Protein AF-A0A3A9FKT4-F1 (afdb_monomer_lite)

pLDDT: mean 74.48, std 12.69, range [39.09, 86.06]

Sequence (59 aa):
MAENRQYDHAYKVQAVKLAREIGQAKATKELGVPKSTRYGWVRANWLGNFDLRAGSQTP

Secondary structure (DSSP, 8-state):
--------HHHHHHHHHHHHHT-HHHHHHHH---HHHHHHHHHHHHTT-S---SS----

Foldseek 3Di:
DPPPPPDDLVLLLVLLVCCVVVNLPVSCVVSVDDSVVNVVQNVCVVVVNRDSPPDDPDD

Radius of gyration: 12.09 Å; chains: 1; bounding box: 26×34×29 Å

Structure (mmCIF, N/CA/C/O backbone):
data_AF-A0A3A9FKT4-F1
#
_entry.id   AF-A0A3A9FKT4-F1
#
loop_
_atom_site.group_PDB
_atom_site.id
_atom_site.type_symbol
_atom_site.label_atom_id
_atom_site.label_alt_id
_atom_site.label_comp_id
_atom_site.label_asym_id
_atom_site.label_entity_id
_atom_site.label_seq_id
_atom_site.pdbx_PDB_ins_code
_atom_site.Cartn_x
_atom_site.Cartn_y
_atom_site.Cartn_z
_atom_site.occupancy
_atom_site.B_iso_or_equiv
_atom_site.auth_seq_id
_atom_site.auth_comp_id
_atom_site.auth_asym_id
_atom_site.auth_atom_id
_atom_site.pdbx_PDB_model_num
ATOM 1 N N . MET A 1 1 ? -10.994 -24.744 1.189 1.00 39.09 1 MET A N 1
ATOM 2 C CA . MET A 1 1 ? -10.221 -24.477 -0.042 1.00 39.09 1 MET A CA 1
ATOM 3 C C . MET A 1 1 ? -9.785 -23.025 0.020 1.00 39.09 1 MET A C 1
ATOM 5 O O . MET A 1 1 ? -10.645 -22.157 -0.002 1.00 39.09 1 MET A O 1
ATOM 9 N N . ALA A 1 2 ? -8.497 -22.750 0.242 1.00 47.03 2 ALA A N 1
ATOM 10 C CA . ALA A 1 2 ? -7.995 -21.379 0.208 1.00 47.03 2 ALA A CA 1
ATOM 11 C C . ALA A 1 2 ? -7.961 -20.956 -1.262 1.00 47.03 2 ALA A C 1
ATOM 13 O O . ALA A 1 2 ? -7.034 -21.299 -1.989 1.00 47.03 2 ALA A O 1
ATOM 14 N N . GLU A 1 3 ? -9.038 -20.317 -1.712 1.00 51.00 3 GLU A N 1
ATOM 15 C CA . GLU A 1 3 ? -9.099 -19.660 -3.010 1.00 51.00 3 GLU A CA 1
ATOM 16 C C . GLU A 1 3 ? -7.886 -18.737 -3.092 1.00 51.00 3 GLU A C 1
ATOM 18 O O . GLU A 1 3 ? -7.754 -17.781 -2.323 1.00 51.00 3 GLU A O 1
ATOM 23 N N . ASN A 1 4 ? -6.937 -19.097 -3.951 1.00 56.00 4 ASN A N 1
ATOM 24 C CA . ASN A 1 4 ? -5.720 -18.343 -4.159 1.00 56.00 4 ASN A CA 1
ATOM 25 C C . ASN A 1 4 ? -6.135 -17.064 -4.891 1.00 56.00 4 ASN A C 1
ATOM 27 O O . ASN A 1 4 ? -6.057 -17.009 -6.115 1.00 56.00 4 ASN A O 1
ATOM 31 N N . ARG A 1 5 ? -6.680 -16.086 -4.148 1.00 65.94 5 ARG A N 1
ATOM 32 C CA . ARG A 1 5 ? -7.124 -14.786 -4.655 1.00 65.94 5 ARG A CA 1
ATOM 33 C C . ARG A 1 5 ? -5.923 -14.133 -5.309 1.00 65.94 5 ARG A C 1
ATOM 35 O O . ARG A 1 5 ? -5.080 -13.519 -4.651 1.00 65.94 5 ARG A O 1
ATOM 42 N N . GLN A 1 6 ? -5.799 -14.351 -6.611 1.00 70.50 6 GLN A N 1
ATOM 43 C CA . GLN A 1 6 ? -4.773 -13.728 -7.412 1.00 70.50 6 GLN A CA 1
ATOM 44 C C . GLN A 1 6 ? -5.166 -12.266 -7.526 1.00 70.50 6 GLN A C 1
ATOM 46 O O . GLN A 1 6 ? -6.070 -11.901 -8.267 1.00 70.50 6 GLN A O 1
ATOM 51 N N . TYR A 1 7 ? -4.524 -11.435 -6.714 1.00 75.19 7 TYR A N 1
ATOM 52 C CA . TYR A 1 7 ? -4.664 -9.998 -6.842 1.00 75.19 7 TYR A CA 1
ATOM 53 C C . TYR A 1 7 ? -4.019 -9.559 -8.149 1.00 75.19 7 TYR A C 1
ATOM 55 O O . TYR A 1 7 ? -2.869 -9.926 -8.431 1.00 75.19 7 TYR A O 1
ATOM 63 N N . ASP A 1 8 ? -4.758 -8.757 -8.905 1.00 83.12 8 ASP A N 1
ATOM 64 C CA . ASP A 1 8 ? -4.281 -8.171 -10.146 1.00 83.12 8 ASP A CA 1
ATOM 65 C C . ASP A 1 8 ? -3.006 -7.351 -9.907 1.00 83.12 8 ASP A C 1
ATOM 67 O O . ASP A 1 8 ? -2.819 -6.768 -8.833 1.00 83.12 8 ASP A O 1
ATOM 71 N N . HIS A 1 9 ? -2.104 -7.296 -10.885 1.00 80.00 9 HIS A N 1
ATOM 72 C CA . HIS A 1 9 ? -0.845 -6.575 -10.714 1.00 80.00 9 HIS A CA 1
ATOM 73 C C . HIS A 1 9 ? -1.093 -5.083 -10.458 1.00 80.00 9 HIS A C 1
ATOM 75 O O . HIS A 1 9 ? -0.503 -4.514 -9.537 1.00 80.00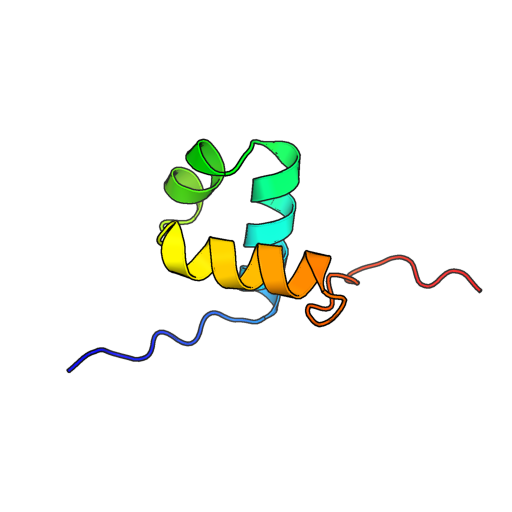 9 HIS A O 1
ATOM 81 N N . ALA A 1 10 ? -2.047 -4.483 -11.178 1.00 82.25 10 ALA A N 1
ATOM 82 C CA . ALA A 1 10 ? -2.456 -3.095 -10.970 1.00 82.25 10 ALA A CA 1
ATOM 83 C C . ALA A 1 10 ? -2.960 -2.856 -9.538 1.00 82.25 10 ALA A C 1
ATOM 85 O O . ALA A 1 10 ? -2.619 -1.857 -8.899 1.00 82.25 10 ALA A O 1
ATOM 86 N N . TYR A 1 11 ? -3.702 -3.823 -9.000 1.00 83.62 11 TYR A N 1
ATOM 87 C CA . TYR A 1 11 ? -4.216 -3.775 -7.640 1.00 83.62 11 TYR A CA 1
ATOM 88 C C . TYR A 1 11 ? -3.091 -3.871 -6.596 1.00 83.62 11 TYR A C 1
ATOM 90 O O . TYR A 1 11 ? -3.064 -3.107 -5.629 1.00 83.62 11 TYR A O 1
ATOM 98 N N . LYS A 1 12 ? -2.099 -4.746 -6.808 1.00 82.06 12 LYS A N 1
ATOM 99 C CA . LYS A 1 12 ? -0.916 -4.828 -5.934 1.00 82.06 12 LYS A CA 1
ATOM 100 C C . LYS A 1 12 ? -0.116 -3.518 -5.951 1.00 82.06 12 LYS A C 1
ATOM 102 O O . LYS A 1 12 ? 0.306 -3.053 -4.891 1.00 82.06 12 LYS A O 1
ATOM 107 N N . VAL A 1 13 ? 0.068 -2.901 -7.122 1.00 83.69 13 VAL A N 1
ATOM 108 C CA . VAL A 1 13 ? 0.771 -1.613 -7.277 1.00 83.69 13 VAL A CA 1
ATOM 109 C C . VAL A 1 13 ? 0.030 -0.496 -6.546 1.00 83.69 13 VAL A C 1
ATOM 111 O O . VAL A 1 13 ? 0.649 0.251 -5.785 1.00 83.69 13 VAL A O 1
ATOM 114 N N . GLN A 1 14 ? -1.294 -0.414 -6.704 1.00 84.88 14 GLN A N 1
ATOM 115 C CA . GLN A 1 14 ? -2.120 0.546 -5.972 1.00 84.88 14 GLN A CA 1
ATOM 116 C C . GLN A 1 14 ? -2.001 0.333 -4.461 1.00 84.88 14 GLN A C 1
ATOM 118 O O . GLN A 1 14 ? -1.836 1.294 -3.713 1.00 84.88 14 GLN A O 1
ATOM 123 N N . ALA A 1 15 ? -1.977 -0.922 -4.010 1.00 84.31 15 ALA A N 1
ATOM 124 C CA . ALA A 1 15 ? -1.831 -1.246 -2.602 1.00 84.31 15 ALA A CA 1
ATOM 125 C C . ALA A 1 15 ? -0.510 -0.766 -2.003 1.00 84.31 15 ALA A C 1
ATOM 127 O O . ALA A 1 15 ? -0.500 -0.239 -0.890 1.00 84.31 15 ALA A O 1
ATOM 128 N N . VAL A 1 16 ? 0.595 -0.914 -2.732 1.00 84.31 16 VAL A N 1
ATOM 129 C CA . VAL A 1 16 ? 1.909 -0.435 -2.289 1.00 84.31 16 VAL A CA 1
ATOM 130 C C . VAL A 1 16 ? 1.995 1.095 -2.343 1.00 84.31 16 VAL A C 1
ATOM 132 O O . VAL A 1 16 ? 2.527 1.686 -1.404 1.00 84.31 16 VAL A O 1
ATOM 135 N N . LYS A 1 17 ? 1.437 1.747 -3.374 1.00 84.75 17 LYS A N 1
ATOM 136 C CA . LYS A 1 17 ? 1.369 3.219 -3.473 1.00 84.75 17 LYS A CA 1
ATOM 137 C C . LYS A 1 17 ? 0.557 3.819 -2.321 1.00 84.75 17 LYS A C 1
ATOM 139 O O . LYS A 1 17 ? 1.087 4.618 -1.553 1.00 84.75 17 LYS A O 1
ATOM 144 N N . LEU A 1 18 ? -0.659 3.315 -2.106 1.00 85.69 18 LEU A N 1
ATOM 145 C CA . LEU A 1 18 ? -1.535 3.736 -1.013 1.00 85.69 18 LEU A CA 1
ATOM 146 C C . LEU A 1 18 ? -0.854 3.518 0.347 1.00 85.69 18 LEU A C 1
ATOM 148 O O . LEU A 1 18 ? -0.873 4.381 1.217 1.00 85.69 18 LEU A O 1
ATOM 152 N N . ALA A 1 19 ? -0.169 2.388 0.535 1.00 83.50 19 ALA A N 1
ATOM 153 C CA . ALA A 1 19 ? 0.558 2.122 1.771 1.00 83.50 19 ALA A CA 1
ATOM 154 C C . ALA A 1 19 ? 1.732 3.077 2.040 1.00 83.50 19 ALA A C 1
ATOM 156 O O . ALA A 1 19 ? 2.091 3.248 3.207 1.00 83.50 19 ALA A O 1
ATOM 157 N N . ARG A 1 20 ? 2.333 3.659 0.993 1.00 80.12 20 ARG A N 1
ATOM 158 C CA . ARG A 1 20 ? 3.379 4.687 1.100 1.00 80.12 20 ARG A CA 1
ATOM 159 C C . ARG A 1 20 ? 2.792 6.068 1.393 1.00 80.12 20 ARG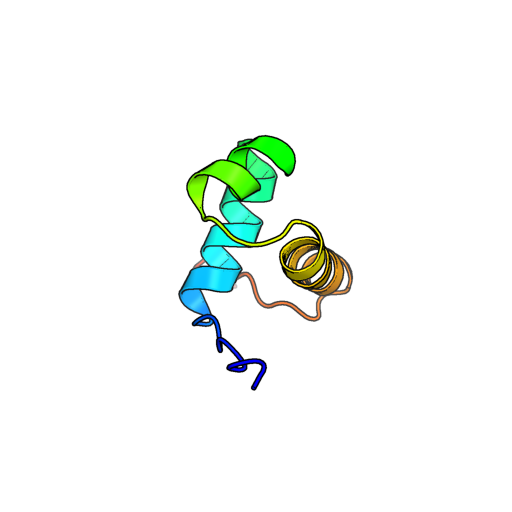 A C 1
ATOM 161 O O . ARG A 1 20 ? 3.395 6.793 2.169 1.00 80.12 20 ARG A O 1
ATOM 168 N N . GLU A 1 21 ? 1.634 6.401 0.825 1.00 86.06 21 GLU A N 1
ATOM 169 C CA . GLU A 1 21 ? 0.976 7.701 1.036 1.00 86.06 21 GLU A CA 1
ATOM 170 C C . GLU A 1 21 ? 0.269 7.815 2.393 1.00 86.06 21 GLU A C 1
ATOM 172 O O . GLU A 1 21 ? 0.525 8.749 3.146 1.00 86.06 21 GLU A O 1
ATOM 177 N N . ILE A 1 22 ? -0.608 6.865 2.738 1.00 84.94 22 ILE A N 1
ATOM 178 C CA . ILE A 1 22 ? -1.447 6.944 3.954 1.00 84.94 22 ILE A CA 1
ATOM 179 C C . ILE A 1 22 ? -0.990 5.998 5.072 1.00 84.94 22 ILE A C 1
ATOM 181 O O . ILE A 1 22 ? -1.600 5.940 6.145 1.00 84.94 22 ILE A O 1
ATOM 185 N N . GLY A 1 23 ? 0.078 5.237 4.829 1.00 80.75 23 GLY A N 1
ATOM 186 C CA . GLY A 1 23 ? 0.647 4.290 5.780 1.00 80.75 23 GLY A CA 1
ATOM 187 C C . GLY A 1 23 ? -0.034 2.919 5.783 1.00 80.75 23 GLY A C 1
ATOM 188 O O . GLY A 1 23 ? -1.154 2.716 5.295 1.00 80.75 23 GLY A O 1
ATOM 189 N N . GLN A 1 24 ? 0.652 1.931 6.375 1.00 78.31 24 GLN A N 1
ATOM 190 C CA . GLN A 1 24 ? 0.237 0.540 6.220 1.00 78.31 24 GLN A CA 1
ATOM 191 C C . GLN A 1 24 ? -1.161 0.261 6.820 1.00 78.31 24 GLN A C 1
ATOM 193 O O . GLN A 1 24 ? -2.006 -0.404 6.221 1.00 78.31 24 GLN A O 1
ATOM 198 N N . ALA A 1 25 ? -1.447 0.790 8.006 1.00 82.06 25 ALA A N 1
ATOM 199 C CA . ALA A 1 25 ? -2.692 0.492 8.710 1.00 82.06 25 ALA A CA 1
ATOM 200 C C . ALA A 1 25 ? -3.946 0.995 7.972 1.00 82.06 25 ALA A C 1
ATOM 202 O O . ALA A 1 25 ? -4.905 0.237 7.833 1.00 82.06 25 ALA A O 1
ATOM 203 N N . LYS A 1 26 ? -3.927 2.232 7.459 1.00 83.38 26 LYS A N 1
ATOM 204 C CA . LYS A 1 26 ? -5.076 2.819 6.750 1.00 83.38 26 LYS A CA 1
ATOM 205 C C . LYS A 1 26 ? -5.323 2.132 5.419 1.00 83.38 26 LYS A C 1
ATOM 207 O O . LYS A 1 26 ? -6.431 1.694 5.147 1.00 83.38 26 LYS A O 1
ATOM 212 N N . ALA A 1 27 ? -4.267 1.919 4.646 1.00 82.94 27 ALA A N 1
ATOM 213 C CA . ALA A 1 27 ? -4.410 1.303 3.342 1.00 82.94 27 ALA A CA 1
ATOM 214 C C . ALA A 1 27 ? -4.847 -0.186 3.435 1.00 82.94 27 ALA A C 1
ATOM 216 O O . ALA A 1 27 ? -5.357 -0.729 2.465 1.00 82.94 27 ALA A O 1
ATOM 217 N N . THR A 1 28 ? -4.633 -0.859 4.578 1.00 82.25 28 THR A N 1
ATOM 218 C CA . THR A 1 28 ? -5.179 -2.213 4.833 1.00 82.25 28 THR A CA 1
ATOM 219 C C . THR A 1 28 ? -6.705 -2.157 4.952 1.00 82.25 28 THR A C 1
ATOM 221 O O . THR A 1 28 ? -7.389 -3.020 4.414 1.00 82.25 28 THR A O 1
ATOM 224 N N . LYS A 1 29 ? -7.238 -1.131 5.632 1.00 84.12 29 LYS A N 1
ATOM 225 C CA . LYS A 1 29 ? -8.685 -0.922 5.785 1.00 84.12 29 LYS A CA 1
ATOM 226 C C . LYS A 1 29 ? -9.350 -0.540 4.463 1.00 84.12 29 LYS A C 1
ATOM 228 O O . LYS A 1 29 ? -10.388 -1.098 4.150 1.00 84.12 29 LYS A O 1
ATOM 233 N N . GLU A 1 30 ? -8.718 0.344 3.695 1.00 83.88 30 GLU A N 1
ATOM 234 C CA . GLU A 1 30 ? -9.237 0.814 2.401 1.00 83.88 30 GLU A CA 1
ATOM 235 C C . GLU A 1 30 ? -9.309 -0.297 1.352 1.00 83.88 30 GLU A C 1
ATOM 237 O O . GLU A 1 30 ? -10.287 -0.418 0.626 1.00 83.88 30 GLU A O 1
ATOM 242 N N . LEU A 1 31 ? -8.267 -1.126 1.264 1.00 79.81 31 LEU A N 1
ATOM 243 C CA . LEU A 1 31 ? -8.181 -2.135 0.209 1.00 79.81 31 LEU A CA 1
ATOM 244 C C . LEU A 1 31 ? -8.741 -3.489 0.651 1.00 79.81 31 LEU A C 1
ATOM 246 O O . LEU A 1 31 ? -9.017 -4.337 -0.184 1.00 79.81 31 LEU A O 1
ATOM 250 N N . GLY A 1 32 ? -8.885 -3.736 1.953 1.00 79.75 32 GLY A N 1
ATOM 251 C CA . GLY A 1 32 ? -9.283 -5.052 2.462 1.00 79.75 32 GLY A CA 1
ATOM 252 C C . GLY A 1 32 ? -8.217 -6.138 2.258 1.00 79.75 32 GLY A C 1
ATOM 253 O O . GLY A 1 32 ? -8.501 -7.324 2.413 1.00 79.75 32 GLY A O 1
ATOM 254 N N . VAL A 1 33 ? -6.978 -5.755 1.923 1.00 79.44 33 VAL A N 1
ATOM 255 C CA . VAL A 1 33 ? -5.850 -6.688 1.788 1.00 79.44 33 VAL A CA 1
ATOM 256 C C . VAL A 1 33 ? -5.244 -6.943 3.162 1.00 79.44 33 VAL A C 1
ATOM 258 O O . VAL A 1 33 ? -4.900 -5.978 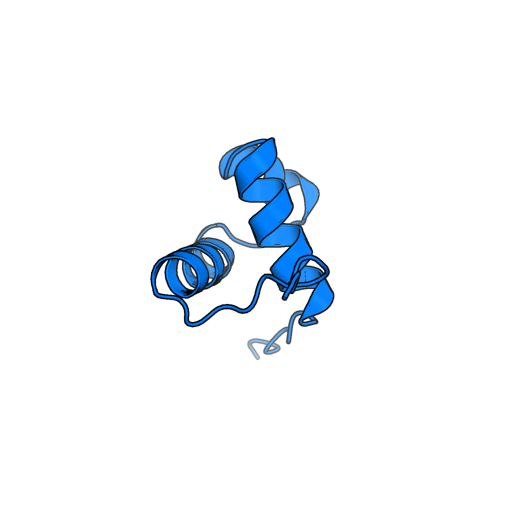3.846 1.00 79.44 33 VAL A O 1
ATOM 261 N N . PRO A 1 34 ? -5.017 -8.206 3.561 1.00 78.50 34 PRO A N 1
ATOM 262 C CA . PRO A 1 34 ? -4.334 -8.519 4.807 1.00 78.50 34 PRO A CA 1
ATOM 263 C C . PRO A 1 34 ? -2.960 -7.845 4.899 1.00 78.50 34 PRO A C 1
ATOM 265 O O . PR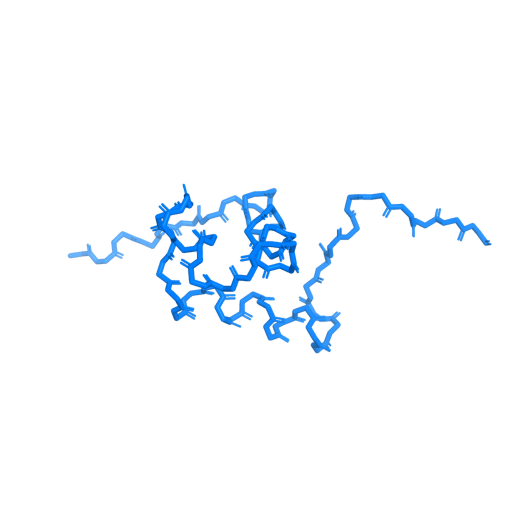O A 1 34 ? -2.185 -7.831 3.936 1.00 78.50 34 PRO A O 1
ATOM 268 N N . LYS A 1 35 ? -2.614 -7.349 6.095 1.00 77.75 35 LYS A N 1
ATOM 269 C CA . LYS A 1 35 ? -1.294 -6.751 6.375 1.00 77.75 35 LYS A CA 1
ATOM 270 C C . LYS A 1 35 ? -0.141 -7.666 5.952 1.00 77.75 35 LYS A C 1
ATOM 272 O O . LYS A 1 35 ? 0.847 -7.177 5.417 1.00 77.75 35 LYS A O 1
ATOM 277 N N . SER A 1 36 ? -0.277 -8.973 6.168 1.00 79.69 36 SER A N 1
ATOM 278 C CA . SER A 1 36 ? 0.711 -9.999 5.810 1.00 79.69 36 SER A CA 1
ATOM 279 C C . SER A 1 36 ? 0.963 -10.066 4.301 1.00 79.69 36 SER A C 1
ATOM 281 O O . SER A 1 36 ? 2.112 -10.016 3.868 1.00 79.69 36 SER A O 1
ATOM 283 N N . THR A 1 37 ? -0.099 -10.097 3.494 1.00 78.75 37 THR A N 1
ATOM 284 C CA . THR A 1 37 ? -0.010 -10.129 2.027 1.00 78.75 37 THR A CA 1
ATOM 285 C C . THR A 1 37 ? 0.649 -8.868 1.485 1.00 78.75 37 THR A C 1
ATOM 287 O O . THR A 1 37 ? 1.572 -8.936 0.672 1.00 78.75 37 THR A O 1
ATOM 290 N N . ARG A 1 38 ? 0.222 -7.700 1.971 1.00 77.94 38 ARG A N 1
ATOM 291 C CA . ARG A 1 38 ? 0.753 -6.440 1.463 1.00 77.94 38 ARG A CA 1
ATOM 292 C C . ARG A 1 38 ? 2.166 -6.139 1.942 1.00 77.94 38 ARG A C 1
ATOM 294 O O . ARG A 1 38 ? 2.938 -5.536 1.201 1.00 77.94 38 ARG A O 1
ATOM 301 N N . TYR A 1 39 ? 2.529 -6.590 3.141 1.00 81.81 39 TYR A N 1
ATOM 302 C CA . TYR A 1 39 ? 3.911 -6.535 3.605 1.00 81.81 39 TYR A CA 1
ATOM 303 C C . TYR A 1 39 ? 4.845 -7.280 2.643 1.00 81.81 39 TYR A C 1
ATOM 305 O O . TYR A 1 39 ? 5.919 -6.767 2.343 1.00 81.81 39 TYR A O 1
ATOM 313 N N . GLY A 1 40 ? 4.408 -8.414 2.078 1.00 85.00 40 GLY A N 1
ATOM 314 C CA . GLY A 1 40 ? 5.143 -9.129 1.031 1.00 85.00 40 GLY A CA 1
ATOM 315 C C . GLY A 1 40 ? 5.407 -8.276 -0.214 1.00 85.00 40 GLY A C 1
ATOM 316 O O . GLY A 1 40 ? 6.540 -8.219 -0.683 1.00 85.00 40 GLY A O 1
ATOM 317 N N . TRP A 1 41 ? 4.404 -7.547 -0.712 1.00 83.88 41 TRP A N 1
ATOM 318 C CA . TRP A 1 41 ? 4.554 -6.668 -1.885 1.00 83.88 41 TRP A CA 1
ATOM 319 C C . TRP A 1 41 ? 5.425 -5.445 -1.602 1.00 83.88 41 TRP A C 1
ATOM 321 O O . TRP A 1 41 ? 6.272 -5.076 -2.407 1.00 83.88 41 TRP A O 1
ATOM 331 N N . VAL A 1 42 ? 5.263 -4.839 -0.425 1.00 80.38 42 VAL A N 1
ATOM 332 C CA . VAL A 1 42 ? 6.071 -3.689 0.001 1.00 80.38 42 VAL A CA 1
ATOM 333 C C . VAL A 1 42 ? 7.530 -4.107 0.194 1.00 80.38 42 VAL A C 1
ATOM 335 O O . VAL A 1 42 ? 8.423 -3.372 -0.220 1.00 80.38 42 VAL A O 1
ATOM 338 N N . ARG A 1 43 ? 7.789 -5.297 0.759 1.00 83.06 43 ARG A N 1
ATOM 339 C CA . ARG A 1 43 ? 9.145 -5.859 0.849 1.00 83.06 43 ARG A CA 1
ATOM 340 C C . ARG A 1 43 ? 9.726 -6.186 -0.519 1.00 83.06 43 ARG A C 1
ATOM 342 O O . ARG A 1 43 ? 10.880 -5.858 -0.757 1.00 83.06 43 ARG A O 1
ATOM 349 N N . ALA A 1 44 ? 8.947 -6.791 -1.412 1.00 81.31 44 ALA A N 1
ATOM 350 C CA . ALA A 1 44 ? 9.390 -7.046 -2.779 1.00 81.31 44 ALA A CA 1
ATOM 351 C C . ALA A 1 44 ? 9.747 -5.733 -3.500 1.00 81.31 44 ALA A C 1
ATOM 353 O O . ALA A 1 44 ? 10.753 -5.684 -4.197 1.00 81.31 44 ALA A O 1
ATOM 354 N N . ASN A 1 45 ? 9.00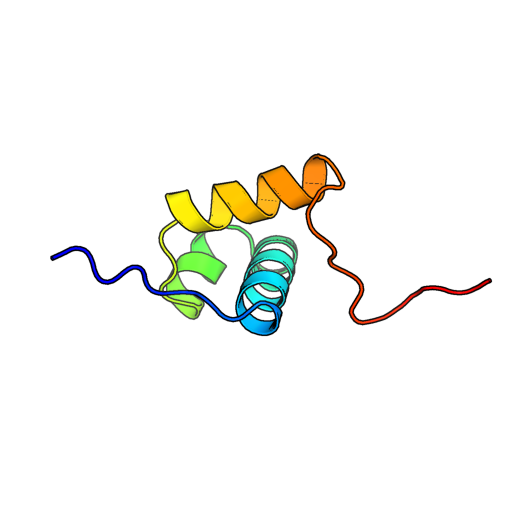6 -4.647 -3.245 1.00 80.00 45 ASN A N 1
ATOM 355 C CA . ASN A 1 45 ? 9.333 -3.308 -3.744 1.00 80.00 45 ASN A CA 1
ATOM 356 C C . ASN A 1 45 ? 10.638 -2.763 -3.177 1.00 80.00 45 ASN A C 1
ATOM 358 O O . ASN A 1 45 ? 11.437 -2.195 -3.911 1.00 80.00 45 ASN A O 1
ATOM 362 N N . TRP A 1 46 ? 10.873 -2.946 -1.882 1.00 74.31 46 TRP A N 1
ATOM 363 C CA . TRP A 1 46 ? 12.143 -2.566 -1.266 1.00 74.31 46 TRP A CA 1
ATOM 364 C C . TRP A 1 46 ? 13.331 -3.358 -1.818 1.00 74.31 46 TRP A C 1
ATOM 366 O O . TRP A 1 46 ? 14.417 -2.810 -1.953 1.00 74.31 46 TRP A O 1
ATOM 376 N N . LEU A 1 47 ? 13.122 -4.628 -2.162 1.00 81.31 47 LEU A N 1
ATOM 377 C CA . LEU A 1 47 ? 14.136 -5.504 -2.749 1.00 81.31 47 LEU A CA 1
ATOM 378 C C . LEU A 1 47 ? 14.327 -5.287 -4.262 1.00 81.31 47 LEU A C 1
ATOM 380 O O . LEU A 1 47 ? 15.099 -6.015 -4.874 1.00 81.31 47 LEU A O 1
ATOM 384 N N . GLY A 1 48 ? 13.616 -4.333 -4.878 1.00 75.00 48 GLY A N 1
ATOM 385 C CA . GLY A 1 48 ? 13.671 -4.089 -6.325 1.00 75.00 48 GLY A CA 1
ATOM 386 C C . GLY A 1 48 ? 12.998 -5.172 -7.177 1.00 75.00 48 GLY A C 1
ATOM 387 O O . GLY A 1 48 ? 13.117 -5.155 -8.393 1.00 75.00 48 GLY A O 1
ATOM 388 N N . ASN A 1 49 ? 12.270 -6.099 -6.552 1.00 72.25 49 ASN A N 1
ATOM 389 C CA . ASN A 1 49 ? 11.591 -7.221 -7.204 1.00 72.25 49 ASN A CA 1
ATOM 390 C C . ASN A 1 49 ? 10.081 -6.976 -7.395 1.00 72.25 49 ASN A C 1
ATOM 392 O O . ASN A 1 49 ? 9.313 -7.903 -7.648 1.00 72.25 49 ASN A O 1
ATOM 396 N N . PHE A 1 50 ? 9.626 -5.742 -7.185 1.00 72.88 50 PHE A N 1
ATOM 397 C CA . PHE A 1 50 ? 8.238 -5.345 -7.380 1.00 72.88 50 PHE A CA 1
ATOM 398 C C . PHE A 1 50 ? 8.216 -4.074 -8.209 1.00 72.88 50 PHE A C 1
ATOM 400 O O . PHE A 1 50 ? 8.619 -3.003 -7.749 1.00 72.88 50 PHE A O 1
ATOM 407 N N . ASP A 1 51 ? 7.769 -4.221 -9.447 1.00 69.56 51 ASP A N 1
ATOM 408 C CA . ASP A 1 51 ? 7.817 -3.149 -10.420 1.00 69.56 51 ASP A CA 1
ATOM 409 C C . ASP A 1 51 ? 6.655 -2.173 -10.185 1.00 69.56 51 ASP A C 1
ATOM 411 O O . ASP A 1 51 ? 5.505 -2.415 -10.549 1.00 69.56 51 ASP A O 1
ATOM 415 N N . LEU A 1 52 ? 6.945 -1.064 -9.496 1.00 68.38 52 LEU A N 1
ATOM 416 C CA . LEU A 1 52 ? 5.978 0.012 -9.258 1.00 68.38 52 LEU A CA 1
ATOM 417 C C . LEU A 1 52 ? 5.813 0.961 -10.450 1.00 68.38 52 LEU A C 1
ATOM 419 O O . LEU A 1 52 ? 4.995 1.887 -10.353 1.00 68.38 52 LEU A O 1
ATOM 423 N N . ARG A 1 53 ? 6.568 0.785 -11.548 1.00 53.81 53 ARG A N 1
ATOM 424 C CA . ARG A 1 53 ? 6.507 1.676 -12.715 1.00 53.81 53 ARG A CA 1
ATOM 425 C C . ARG A 1 53 ? 5.242 1.433 -13.535 1.00 53.81 53 ARG A C 1
ATOM 427 O O . ARG A 1 53 ? 5.249 0.920 -14.643 1.00 53.81 53 ARG A O 1
ATOM 434 N N . ALA A 1 54 ? 4.149 1.976 -13.023 1.00 53.88 54 ALA A N 1
ATOM 435 C CA . ALA A 1 54 ? 3.264 2.783 -13.844 1.00 53.88 54 ALA A CA 1
ATOM 436 C C . ALA A 1 54 ? 3.781 4.232 -13.762 1.00 53.88 54 ALA A C 1
ATOM 438 O O . ALA A 1 54 ? 3.430 4.952 -12.824 1.00 53.88 54 ALA A O 1
ATOM 439 N N . GLY A 1 55 ? 4.666 4.605 -14.697 1.00 51.00 55 GLY A N 1
ATOM 440 C CA . GLY A 1 55 ? 5.183 5.967 -14.893 1.00 51.00 55 GLY A CA 1
ATOM 441 C C . GLY A 1 55 ? 6.598 6.221 -14.352 1.00 51.00 55 GLY A C 1
ATOM 442 O O . GLY A 1 55 ? 6.912 5.891 -13.214 1.00 51.00 55 GLY A O 1
ATOM 443 N N . SER A 1 56 ? 7.418 6.906 -15.153 1.00 49.84 56 SER A N 1
ATOM 444 C CA . SER A 1 56 ? 8.785 7.388 -14.864 1.00 49.84 56 SER A CA 1
ATOM 445 C C . SER A 1 56 ? 9.931 6.423 -15.182 1.00 49.84 56 SER A C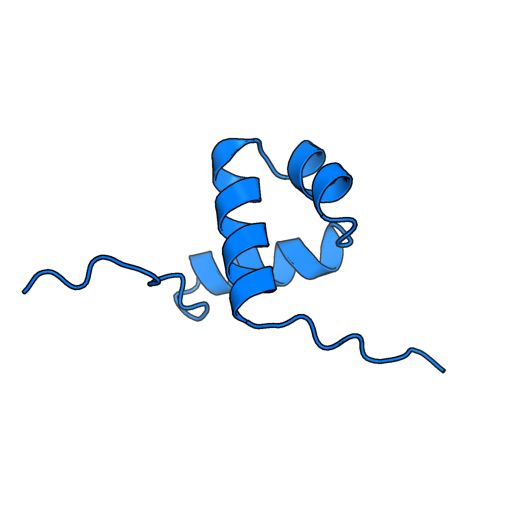 1
ATOM 447 O O . SER A 1 56 ? 10.810 6.205 -14.349 1.00 49.84 56 SER A O 1
ATOM 449 N N . GLN A 1 57 ? 9.958 5.889 -16.410 1.00 45.72 57 GLN A N 1
ATOM 450 C CA . GLN A 1 57 ? 11.216 5.811 -17.161 1.00 45.72 57 GLN A CA 1
ATOM 451 C C . GLN A 1 57 ? 11.351 7.087 -17.977 1.00 45.72 57 GLN A C 1
ATOM 453 O O . GLN A 1 57 ? 10.823 7.175 -19.079 1.00 45.72 57 GLN A O 1
ATOM 458 N N . THR A 1 58 ? 11.998 8.093 -17.405 1.00 43.16 58 THR A N 1
ATOM 459 C CA . THR A 1 58 ? 12.603 9.158 -18.206 1.00 43.16 58 THR A CA 1
ATOM 460 C C . THR A 1 58 ? 14.056 8.773 -18.504 1.00 43.16 58 THR A C 1
ATOM 462 O O . THR A 1 58 ? 14.667 8.137 -17.638 1.00 43.16 58 THR A O 1
ATOM 465 N N . PRO A 1 59 ? 14.528 9.047 -19.735 1.00 60.56 59 PRO A N 1
ATOM 466 C CA . PRO A 1 59 ? 15.780 8.537 -20.302 1.00 60.56 59 PRO A CA 1
ATOM 467 C C . PRO A 1 59 ? 17.038 9.086 -19.629 1.00 60.56 59 PRO A C 1
ATOM 469 O O . PRO A 1 59 ? 16.950 10.155 -18.981 1.00 60.56 59 PRO A O 1
#